Protein AF-A0A9W9SLP9-F1 (afdb_monomer_lite)

Organism: NCBI:txid2100454

Radius of 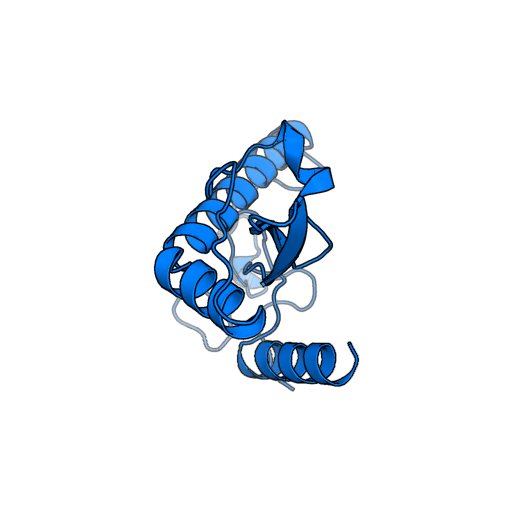gyration: 18.61 Å; chains: 1; bounding box: 41×36×52 Å

Foldseek 3Di:
DDFDAWPDDDDSATFDPPQQQDLLVQTGHHPVCSDCVNDVQDDVVVVVSNVVSNVVSVQVQLVVLLVPDPQVVVQCVVCVVVVNFHKDQVVRRDDDPVCCVVQDDPQWGWTWIATPVRDIDTDTRGTDGSVDDDPVVNVVVVVVVVVVD

InterPro domains:
  IPR035896 AN1-like Zinc finger [SSF118310] (12-47)

Structure (mmCIF, N/CA/C/O backbone):
data_AF-A0A9W9SLP9-F1
#
_entry.id   AF-A0A9W9SLP9-F1
#
loop_
_atom_site.group_PDB
_atom_site.id
_atom_site.type_symbol
_atom_site.label_atom_id
_atom_site.label_alt_id
_atom_site.label_comp_id
_atom_site.label_asym_id
_atom_site.label_entity_id
_atom_site.label_seq_id
_atom_site.pdbx_PDB_ins_code
_atom_site.Cartn_x
_atom_site.Cartn_y
_atom_site.Cartn_z
_atom_site.occupancy
_atom_site.B_iso_or_equiv
_atom_site.auth_seq_id
_atom_site.auth_comp_id
_atom_site.auth_asym_id
_atom_site.auth_atom_id
_atom_site.pdbx_PDB_model_num
ATOM 1 N N . MET A 1 1 ? 8.602 -21.880 -6.113 1.00 52.06 1 MET A N 1
ATOM 2 C CA . MET A 1 1 ? 9.350 -20.604 -6.079 1.00 52.06 1 MET A CA 1
ATOM 3 C C . MET A 1 1 ? 8.552 -19.612 -6.899 1.00 52.06 1 M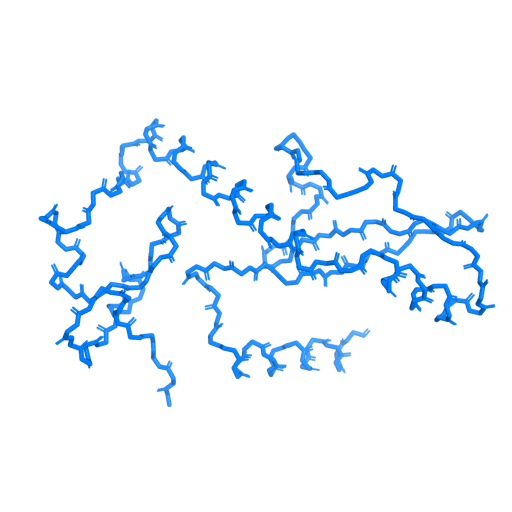ET A C 1
ATOM 5 O O . MET A 1 1 ? 8.505 -19.741 -8.112 1.00 52.06 1 MET A O 1
ATOM 9 N N . THR A 1 2 ? 7.818 -18.728 -6.236 1.00 68.25 2 THR A N 1
ATOM 10 C CA . THR A 1 2 ? 6.926 -17.774 -6.896 1.00 68.25 2 THR A CA 1
ATOM 11 C C . THR A 1 2 ? 7.752 -16.586 -7.384 1.00 68.25 2 THR A C 1
ATOM 13 O O . THR A 1 2 ? 8.465 -15.971 -6.592 1.00 68.25 2 THR A O 1
ATOM 16 N N . VAL A 1 3 ? 7.716 -16.308 -8.684 1.00 83.12 3 VAL A N 1
ATOM 17 C CA . VAL A 1 3 ? 8.481 -15.227 -9.318 1.00 83.12 3 VAL A CA 1
ATOM 18 C C . VAL A 1 3 ? 7.524 -14.216 -9.929 1.00 83.12 3 VAL A C 1
ATOM 20 O O . VAL A 1 3 ? 6.464 -14.589 -10.425 1.00 83.12 3 VAL A O 1
ATOM 23 N N . TRP A 1 4 ? 7.899 -12.942 -9.895 1.00 88.12 4 TRP A N 1
ATOM 24 C CA . TRP A 1 4 ? 7.154 -11.902 -10.592 1.00 88.12 4 TRP A CA 1
ATOM 25 C C . TRP A 1 4 ? 7.343 -12.037 -12.103 1.00 88.12 4 TRP A C 1
ATOM 27 O O . TRP A 1 4 ? 8.466 -12.231 -12.578 1.00 88.12 4 TRP A O 1
ATOM 37 N N . LEU A 1 5 ? 6.249 -11.932 -12.853 1.00 91.25 5 LEU A N 1
ATOM 38 C CA . LEU A 1 5 ? 6.282 -11.797 -14.308 1.00 91.25 5 LEU A CA 1
ATOM 39 C C . LEU A 1 5 ? 6.508 -10.332 -14.686 1.00 91.25 5 LEU A C 1
ATOM 41 O O . LEU A 1 5 ? 6.376 -9.437 -13.855 1.00 91.25 5 LEU A O 1
ATOM 45 N N . CYS A 1 6 ? 6.902 -10.088 -15.931 1.00 92.00 6 CYS A N 1
ATOM 46 C CA . CYS A 1 6 ? 6.997 -8.731 -16.441 1.00 92.00 6 CYS A CA 1
ATOM 47 C C . CYS A 1 6 ? 5.599 -8.130 -16.656 1.00 92.00 6 CYS A C 1
ATOM 49 O O . CYS A 1 6 ? 4.774 -8.726 -17.339 1.00 92.00 6 CYS A O 1
ATOM 51 N N . ASP A 1 7 ? 5.373 -6.915 -16.159 1.00 91.00 7 ASP A N 1
ATOM 52 C CA . ASP A 1 7 ? 4.078 -6.222 -16.256 1.00 91.00 7 ASP A CA 1
ATOM 53 C C . ASP A 1 7 ? 3.824 -5.562 -17.629 1.00 91.00 7 ASP A C 1
ATOM 55 O O . ASP A 1 7 ? 2.751 -5.010 -17.869 1.00 91.00 7 ASP A O 1
ATOM 59 N N . ILE A 1 8 ? 4.808 -5.573 -18.536 1.00 88.56 8 ILE A N 1
ATOM 60 C CA . ILE A 1 8 ? 4.681 -5.031 -19.898 1.00 88.56 8 ILE A CA 1
ATOM 61 C C . ILE A 1 8 ? 4.452 -6.201 -20.867 1.00 88.56 8 ILE A C 1
ATOM 63 O O . ILE A 1 8 ? 5.258 -7.130 -20.888 1.00 88.56 8 ILE A O 1
ATOM 67 N N . GLN A 1 9 ? 3.356 -6.121 -21.638 1.00 72.56 9 GLN A N 1
ATOM 68 C CA . GLN A 1 9 ? 2.768 -7.172 -22.489 1.00 72.56 9 GLN A CA 1
ATOM 69 C C . GLN A 1 9 ? 3.751 -7.991 -23.363 1.00 72.56 9 GLN A C 1
ATOM 71 O O . GLN A 1 9 ? 4.825 -7.530 -23.756 1.00 72.56 9 GLN A O 1
ATOM 76 N N . ASP A 1 10 ? 3.269 -9.196 -23.706 1.00 55.00 10 ASP A N 1
ATOM 77 C CA . ASP A 1 10 ? 3.690 -10.152 -24.752 1.00 55.00 10 ASP A CA 1
ATOM 78 C C . ASP A 1 10 ? 4.769 -11.195 -24.472 1.00 55.00 10 ASP A C 1
ATOM 80 O O . ASP A 1 10 ? 5.116 -11.965 -25.368 1.00 55.00 10 ASP A O 1
ATOM 84 N N . TYR A 1 11 ? 5.264 -11.327 -23.245 1.00 61.19 11 TYR A N 1
ATOM 85 C CA . TYR A 1 11 ? 6.136 -12.458 -22.941 1.00 61.19 11 TYR A CA 1
ATOM 86 C C . TYR A 1 11 ? 5.928 -12.947 -21.510 1.00 61.19 11 TYR A C 1
ATOM 88 O O . TYR A 1 11 ? 6.003 -12.139 -20.586 1.00 61.19 11 TYR A O 1
ATOM 96 N N . ASP A 1 12 ? 5.813 -14.269 -21.322 1.00 75.50 12 ASP A N 1
ATOM 97 C CA . ASP A 1 12 ? 5.951 -14.983 -20.033 1.00 75.50 12 ASP A CA 1
ATOM 98 C C . ASP A 1 12 ? 7.393 -14.889 -19.488 1.00 75.50 12 ASP A C 1
ATOM 100 O O . ASP A 1 12 ? 8.015 -15.852 -19.035 1.00 75.50 12 ASP A O 1
ATOM 104 N N . LYS A 1 13 ? 7.990 -13.702 -19.600 1.00 88.00 13 LYS A N 1
ATOM 105 C CA . LYS A 1 13 ? 9.331 -13.394 -19.142 1.00 88.00 13 LYS A CA 1
ATOM 106 C C . LYS A 1 13 ? 9.263 -13.002 -17.686 1.00 88.00 13 LYS A C 1
ATOM 108 O O . LYS A 1 13 ? 8.488 -12.143 -17.269 1.00 88.00 13 LYS A O 1
ATOM 113 N N . VAL A 1 14 ? 10.158 -13.615 -16.935 1.00 90.44 14 VAL A N 1
ATOM 114 C CA . VAL A 1 14 ? 10.331 -13.350 -15.518 1.00 90.44 14 VAL A CA 1
ATOM 115 C C . VAL A 1 14 ? 10.946 -11.963 -15.329 1.00 90.44 14 VAL A C 1
ATOM 117 O O . VAL A 1 14 ? 11.827 -11.543 -16.090 1.00 90.44 14 VAL A O 1
ATOM 120 N N . SER A 1 15 ? 10.480 -11.257 -14.305 1.00 92.00 15 SER A N 1
ATOM 121 C CA . SER A 1 15 ? 11.115 -10.042 -13.812 1.00 92.00 15 SER A CA 1
ATOM 122 C C . SER A 1 15 ? 12.550 -10.326 -13.367 1.00 92.00 15 SER A C 1
ATOM 124 O O . SER A 1 15 ? 12.856 -11.404 -12.842 1.00 92.00 15 SER A O 1
ATOM 126 N N . VAL A 1 16 ? 13.448 -9.363 -13.575 1.00 91.31 16 VAL A N 1
ATOM 127 C CA . VAL A 1 16 ? 14.823 -9.480 -13.077 1.00 91.31 16 VAL A CA 1
ATOM 128 C C . VAL A 1 16 ? 14.787 -9.515 -11.551 1.00 91.31 16 VAL A C 1
ATOM 130 O O . VAL A 1 16 ? 14.174 -8.661 -10.913 1.00 91.31 16 VAL A O 1
ATOM 133 N N . ARG A 1 17 ? 15.460 -10.495 -10.941 1.00 86.31 17 ARG A N 1
ATOM 134 C CA . ARG A 1 17 ? 15.562 -10.570 -9.477 1.00 86.31 17 ARG A CA 1
ATOM 135 C C . ARG A 1 17 ? 16.242 -9.314 -8.938 1.00 86.31 17 ARG A C 1
ATOM 137 O O . ARG A 1 17 ? 17.267 -8.912 -9.484 1.00 86.31 17 ARG A O 1
ATOM 144 N N . THR A 1 18 ? 15.678 -8.723 -7.886 1.00 81.62 18 THR A N 1
ATOM 145 C CA . THR A 1 18 ? 16.211 -7.552 -7.156 1.00 81.62 18 THR A CA 1
ATOM 146 C C . THR A 1 18 ? 16.224 -6.231 -7.937 1.00 81.62 18 THR A C 1
ATOM 148 O O . THR A 1 18 ? 16.077 -5.179 -7.335 1.00 81.62 18 THR A O 1
ATOM 151 N N . TYR A 1 19 ? 16.364 -6.260 -9.264 1.00 86.75 19 TYR A N 1
ATOM 152 C CA . TYR A 1 19 ? 16.485 -5.057 -10.099 1.00 86.75 19 TYR A CA 1
ATOM 153 C C . TYR A 1 19 ? 15.286 -4.815 -11.018 1.00 86.75 19 TYR A C 1
ATOM 155 O O . TYR A 1 19 ? 15.174 -3.750 -11.616 1.00 86.75 19 TYR A O 1
ATOM 163 N N . GLY A 1 20 ? 14.413 -5.810 -11.185 1.00 89.50 20 GLY A N 1
ATOM 164 C CA . GLY A 1 20 ? 13.234 -5.699 -12.038 1.00 89.50 20 GLY A CA 1
ATOM 165 C C . GLY A 1 20 ? 12.059 -5.007 -11.356 1.00 89.50 20 GLY A C 1
ATOM 166 O O . GLY A 1 20 ? 11.135 -4.587 -12.041 1.00 89.50 20 GLY A O 1
ATOM 167 N N . GLU A 1 21 ? 12.068 -4.882 -10.030 1.00 92.75 21 GLU A N 1
ATOM 168 C CA . GLU A 1 21 ? 11.053 -4.137 -9.287 1.00 92.75 21 GLU A CA 1
ATOM 169 C C . GLU A 1 21 ? 11.358 -2.636 -9.319 1.00 92.75 21 GLU A C 1
ATOM 171 O O . GLU A 1 21 ? 12.423 -2.185 -8.904 1.00 92.75 21 GLU A O 1
ATOM 176 N N . CYS A 1 22 ? 10.414 -1.841 -9.815 1.00 93.75 22 CYS A N 1
ATOM 177 C CA . CYS A 1 22 ? 10.503 -0.389 -9.776 1.00 93.75 22 CYS A CA 1
ATOM 178 C C . CYS A 1 22 ? 9.368 0.173 -8.926 1.00 93.75 22 CYS A C 1
ATOM 180 O O . CYS A 1 22 ? 8.198 0.135 -9.314 1.00 93.75 22 CYS A O 1
ATOM 182 N N . VAL A 1 23 ? 9.723 0.749 -7.776 1.00 92.38 23 VAL A N 1
ATOM 183 C CA . VAL A 1 23 ? 8.767 1.390 -6.859 1.00 92.38 23 VAL A CA 1
ATOM 184 C C . VAL A 1 23 ? 8.162 2.672 -7.430 1.00 92.38 23 VAL A C 1
ATOM 186 O O . VAL A 1 23 ? 7.053 3.029 -7.050 1.00 92.38 23 VAL A O 1
ATOM 189 N N . LEU A 1 24 ? 8.852 3.338 -8.363 1.00 95.19 24 LEU A N 1
ATOM 190 C CA . LEU A 1 24 ? 8.414 4.615 -8.935 1.00 95.19 24 LEU A CA 1
ATOM 191 C C . LEU A 1 24 ? 7.230 4.445 -9.890 1.00 95.19 24 LEU A C 1
ATOM 193 O O . LEU A 1 24 ? 6.251 5.180 -9.807 1.00 95.19 24 LEU A O 1
ATOM 197 N N . CYS A 1 25 ? 7.303 3.459 -10.789 1.00 93.88 25 CYS A N 1
ATOM 198 C CA . CYS A 1 25 ? 6.191 3.121 -11.683 1.00 93.88 25 CYS A CA 1
ATOM 199 C C . CYS A 1 25 ? 5.318 1.975 -11.161 1.00 93.88 25 CYS A C 1
ATOM 201 O O . CYS A 1 25 ? 4.305 1.655 -11.783 1.00 93.88 25 CYS A O 1
ATOM 203 N N . ASN A 1 26 ? 5.691 1.391 -10.020 1.00 93.81 26 ASN A N 1
ATOM 204 C CA . ASN A 1 26 ? 5.023 0.268 -9.382 1.00 93.81 26 ASN A CA 1
ATOM 205 C C . ASN A 1 26 ? 4.871 -0.951 -10.313 1.00 93.81 26 ASN A C 1
ATOM 207 O O . ASN A 1 26 ? 3.765 -1.470 -10.478 1.00 93.81 26 ASN A O 1
ATOM 211 N N . ARG A 1 27 ? 5.973 -1.362 -10.956 1.00 92.88 27 ARG A N 1
ATOM 212 C CA . ARG A 1 27 ? 6.001 -2.470 -11.927 1.00 92.88 27 ARG A CA 1
ATOM 213 C C . ARG A 1 27 ? 7.173 -3.422 -11.719 1.00 92.88 27 ARG A C 1
ATOM 215 O O . ARG A 1 27 ? 8.213 -3.033 -11.192 1.00 92.88 27 ARG A O 1
ATOM 222 N N . HIS A 1 28 ? 7.009 -4.634 -12.233 1.00 93.56 28 HIS A N 1
ATOM 223 C CA . HIS A 1 28 ? 8.026 -5.664 -12.386 1.00 93.56 28 HIS A CA 1
ATOM 224 C C . HIS A 1 28 ? 8.452 -5.785 -13.854 1.00 93.56 28 HIS A C 1
ATOM 226 O O . HIS A 1 28 ? 7.624 -5.900 -14.760 1.00 93.56 28 HIS A O 1
ATOM 232 N N . LEU A 1 29 ? 9.757 -5.760 -14.114 1.00 93.38 29 LEU A N 1
ATOM 233 C CA . LEU A 1 29 ? 10.329 -5.630 -15.450 1.00 93.38 29 LEU A CA 1
ATOM 234 C C . LEU A 1 29 ? 11.342 -6.745 -15.727 1.00 93.38 29 LEU A C 1
ATOM 236 O O . LEU A 1 29 ? 12.254 -7.011 -14.944 1.00 93.38 29 LEU A O 1
ATOM 240 N N . CYS A 1 30 ? 11.210 -7.387 -16.888 1.00 93.31 30 CYS A N 1
ATOM 241 C CA . CYS A 1 30 ? 12.247 -8.273 -17.414 1.00 93.31 30 CYS A CA 1
ATOM 242 C C . CYS A 1 30 ? 13.449 -7.463 -17.930 1.00 93.31 30 CYS A C 1
ATOM 244 O O . CYS A 1 30 ? 13.351 -6.258 -18.157 1.00 93.31 30 CYS A O 1
ATOM 246 N N . ALA A 1 31 ? 14.571 -8.134 -18.208 1.00 91.44 31 ALA A N 1
ATOM 247 C CA . ALA A 1 31 ? 15.814 -7.475 -18.626 1.00 91.44 31 ALA A CA 1
ATOM 248 C C . ALA A 1 31 ? 15.651 -6.548 -19.850 1.00 91.44 31 ALA A C 1
ATOM 250 O O . ALA A 1 31 ? 16.258 -5.484 -19.904 1.00 91.44 31 ALA A O 1
ATOM 251 N N . LYS A 1 32 ? 14.789 -6.912 -20.812 1.00 91.31 32 LYS A N 1
ATOM 252 C CA . LYS A 1 32 ? 14.495 -6.076 -21.991 1.00 91.31 32 LYS A CA 1
ATOM 253 C C . LYS A 1 32 ? 13.776 -4.781 -21.606 1.00 91.31 32 LYS A C 1
ATOM 255 O O . LYS A 1 32 ? 14.114 -3.711 -22.108 1.00 91.31 32 LYS A O 1
ATOM 260 N N . HIS A 1 33 ? 12.772 -4.896 -20.742 1.00 92.62 33 HIS A N 1
ATOM 261 C CA . HIS A 1 33 ? 11.908 -3.786 -20.354 1.00 92.62 33 HIS A CA 1
ATOM 262 C C . HIS A 1 33 ? 12.502 -2.921 -19.241 1.00 92.62 33 HIS A C 1
ATOM 264 O O . HIS A 1 33 ? 12.047 -1.801 -19.063 1.00 92.62 33 HIS A O 1
ATOM 270 N N . LEU A 1 34 ? 13.540 -3.396 -18.548 1.00 91.19 34 LEU A N 1
ATOM 271 C CA . LEU A 1 34 ? 14.361 -2.584 -17.647 1.00 91.19 34 LEU A CA 1
ATOM 272 C C . LEU A 1 34 ? 15.303 -1.633 -18.410 1.00 91.19 34 LEU A C 1
ATOM 274 O O . LEU A 1 34 ? 15.783 -0.648 -17.857 1.00 91.19 34 LEU A O 1
ATOM 278 N N . GLY A 1 35 ? 15.578 -1.924 -19.685 1.00 88.94 35 GLY A N 1
ATOM 279 C CA . GLY A 1 35 ? 16.427 -1.086 -20.523 1.00 88.94 35 GLY A CA 1
ATOM 280 C C . GLY A 1 35 ? 15.853 0.327 -20.731 1.00 88.94 35 GLY A C 1
ATOM 281 O O . GLY A 1 35 ? 14.632 0.506 -20.728 1.00 88.94 35 GLY A O 1
ATOM 282 N N . PRO A 1 36 ? 16.717 1.323 -21.002 1.00 87.06 36 PRO A N 1
ATOM 283 C CA . PRO A 1 36 ? 16.337 2.741 -21.081 1.00 87.06 36 PRO A CA 1
ATOM 284 C C . PRO A 1 36 ? 15.303 3.049 -22.175 1.00 87.06 36 PRO A C 1
ATOM 286 O O . PRO A 1 36 ? 14.575 4.027 -22.081 1.00 87.06 36 PRO A O 1
ATOM 289 N N . ASN A 1 37 ? 15.189 2.187 -23.192 1.00 88.50 37 ASN A N 1
ATOM 290 C CA . ASN A 1 37 ? 14.201 2.332 -24.265 1.00 88.50 37 ASN A CA 1
ATOM 291 C C . ASN A 1 37 ? 12.755 2.066 -23.810 1.00 88.50 37 ASN A C 1
ATOM 293 O O . ASN A 1 37 ? 11.825 2.403 -24.535 1.00 88.50 37 ASN A O 1
ATOM 297 N N . HIS A 1 38 ? 12.557 1.420 -22.656 1.00 89.19 38 HIS A N 1
ATOM 298 C CA . HIS A 1 38 ? 11.231 1.047 -22.147 1.00 89.19 38 HIS A CA 1
ATOM 299 C C . HIS A 1 38 ? 10.979 1.581 -20.734 1.00 89.19 38 HIS A C 1
ATOM 301 O O . HIS A 1 38 ? 9.836 1.881 -20.391 1.00 89.19 38 HIS A O 1
ATOM 307 N N . HIS A 1 39 ? 12.027 1.701 -19.917 1.00 92.31 39 HIS A N 1
ATOM 308 C CA . HIS A 1 39 ? 11.935 2.191 -18.552 1.00 92.31 39 HIS A CA 1
ATOM 309 C C . HIS A 1 39 ? 12.626 3.545 -18.415 1.00 92.31 39 HIS A C 1
ATOM 311 O O . HIS A 1 39 ? 13.848 3.648 -18.503 1.00 92.31 39 HIS A O 1
ATOM 317 N N . THR A 1 40 ? 11.815 4.573 -18.180 1.00 93.50 40 THR A N 1
ATOM 318 C CA . THR A 1 40 ? 12.235 5.979 -18.137 1.00 93.50 40 THR A CA 1
ATOM 319 C C . THR A 1 40 ? 12.127 6.589 -16.742 1.00 93.50 40 THR A C 1
ATOM 321 O O . THR A 1 40 ? 12.157 7.810 -16.609 1.00 93.50 40 THR A O 1
ATOM 324 N N . CYS A 1 41 ? 11.918 5.782 -15.696 1.00 94.31 41 CYS A N 1
ATOM 325 C CA . CYS A 1 41 ? 11.945 6.322 -14.342 1.00 94.31 41 CYS A CA 1
ATOM 326 C C . CYS A 1 41 ? 13.367 6.789 -13.998 1.00 94.31 41 CYS A C 1
ATOM 328 O O . CYS A 1 41 ? 14.325 6.115 -14.399 1.00 94.31 41 CYS A O 1
ATOM 330 N N . PRO A 1 42 ? 13.499 7.902 -13.255 1.00 94.19 42 PRO A N 1
ATOM 331 C CA . PRO A 1 42 ? 14.797 8.413 -12.839 1.00 94.19 42 PRO A CA 1
ATOM 332 C C . PRO A 1 42 ? 15.536 7.369 -12.007 1.00 94.19 42 PRO A C 1
ATOM 334 O O . PRO A 1 42 ? 14.921 6.531 -11.332 1.00 94.19 42 PRO A O 1
ATOM 337 N N . ARG A 1 43 ? 16.864 7.417 -12.069 1.00 90.38 43 ARG A N 1
ATOM 338 C CA . ARG A 1 43 ? 17.716 6.546 -11.258 1.00 90.38 43 ARG A CA 1
ATOM 339 C C . ARG A 1 43 ? 18.084 7.231 -9.950 1.00 90.38 43 ARG A C 1
ATOM 341 O O . ARG A 1 43 ? 17.998 8.444 -9.847 1.00 90.38 43 ARG A O 1
ATOM 348 N N . TRP A 1 44 ? 18.512 6.455 -8.960 1.00 87.31 44 TRP A N 1
ATOM 349 C CA . TRP A 1 44 ? 18.868 6.983 -7.640 1.00 87.31 44 TRP A CA 1
ATOM 350 C C . TRP A 1 44 ? 20.055 7.959 -7.688 1.00 87.31 44 TRP A C 1
ATOM 352 O O . TRP A 1 44 ? 20.182 8.792 -6.797 1.00 87.31 44 TRP A O 1
ATOM 362 N N . GLU A 1 45 ? 20.901 7.878 -8.720 1.00 91.62 45 GLU A N 1
ATOM 363 C CA . GLU A 1 45 ? 22.000 8.817 -8.963 1.00 91.62 45 GLU A CA 1
ATOM 364 C C . GLU A 1 45 ? 21.507 10.230 -9.339 1.00 91.62 45 GLU A C 1
ATOM 366 O O . GLU A 1 45 ? 22.214 11.211 -9.118 1.00 91.62 45 GLU A O 1
ATOM 371 N N . GLU A 1 46 ? 20.292 10.345 -9.882 1.00 90.44 46 GLU A N 1
ATOM 372 C CA . GLU A 1 46 ? 19.606 11.602 -10.203 1.00 90.44 46 GLU A CA 1
ATOM 373 C C . GLU A 1 46 ? 18.737 12.009 -9.003 1.00 90.44 46 GLU A C 1
ATOM 375 O O . GLU A 1 46 ? 17.509 11.923 -9.035 1.00 90.44 46 GLU A O 1
ATOM 380 N N . GLU A 1 47 ? 19.395 12.367 -7.893 1.00 90.31 47 GLU A N 1
ATOM 381 C CA . GLU A 1 47 ? 18.774 12.492 -6.563 1.00 90.31 47 GLU A CA 1
ATOM 382 C C . GLU A 1 47 ? 17.500 13.348 -6.572 1.00 90.31 47 GLU A C 1
ATOM 384 O O . GLU A 1 47 ? 16.480 12.933 -6.028 1.00 90.31 47 GLU A O 1
ATOM 389 N N . ALA A 1 48 ? 17.521 14.515 -7.224 1.00 93.25 48 ALA A N 1
ATOM 390 C CA . ALA A 1 48 ? 16.393 15.444 -7.220 1.00 93.25 48 ALA A CA 1
ATOM 391 C C . ALA A 1 48 ? 15.163 14.881 -7.955 1.00 93.25 48 ALA A C 1
ATOM 393 O O . ALA A 1 48 ? 14.039 14.928 -7.433 1.00 93.25 48 ALA A O 1
ATOM 394 N N . GLU A 1 49 ? 15.360 14.336 -9.156 1.00 94.19 49 GLU A N 1
ATOM 395 C CA . GLU A 1 49 ? 14.302 13.718 -9.951 1.00 94.19 49 GLU A CA 1
ATOM 396 C C . GLU A 1 49 ? 13.776 12.448 -9.279 1.00 94.19 49 GLU A C 1
ATOM 398 O O . GLU A 1 49 ? 12.557 12.243 -9.197 1.00 94.19 49 GLU A O 1
ATOM 403 N N . TYR A 1 50 ? 14.684 11.620 -8.760 1.00 93.69 50 TYR A N 1
ATOM 404 C CA . TYR A 1 50 ? 14.349 10.388 -8.061 1.00 93.69 50 TYR A CA 1
ATOM 405 C C . TYR A 1 50 ? 13.533 10.659 -6.804 1.00 93.69 50 TYR A C 1
ATOM 407 O O . TYR A 1 50 ? 12.469 10.062 -6.632 1.00 93.69 50 TYR A O 1
ATOM 415 N N . ASP A 1 51 ? 13.969 11.588 -5.956 1.00 93.31 51 ASP A N 1
ATOM 416 C CA . ASP A 1 51 ? 13.269 11.934 -4.721 1.00 93.31 51 ASP A CA 1
ATOM 417 C C . ASP A 1 51 ? 11.856 12.433 -4.993 1.00 93.31 51 ASP A C 1
ATOM 419 O O . ASP A 1 51 ? 10.902 12.030 -4.319 1.00 93.31 51 ASP A O 1
ATOM 423 N N . SER A 1 52 ? 11.708 13.306 -5.989 1.00 94.12 52 SER A N 1
ATOM 424 C CA . SER A 1 52 ? 10.406 13.825 -6.400 1.00 94.12 52 SER A CA 1
ATOM 425 C C . SER A 1 52 ? 9.487 12.697 -6.884 1.00 94.12 52 SER A C 1
ATOM 427 O O . SER A 1 52 ? 8.352 12.560 -6.409 1.00 94.12 52 SER A O 1
ATOM 429 N N . ALA A 1 53 ? 9.997 11.823 -7.758 1.00 95.50 53 ALA A N 1
ATOM 430 C CA . ALA A 1 53 ? 9.253 10.676 -8.268 1.00 95.50 53 ALA A CA 1
ATOM 431 C C . ALA A 1 53 ? 8.891 9.676 -7.157 1.00 95.50 53 ALA A C 1
ATOM 433 O O . ALA A 1 53 ? 7.760 9.191 -7.114 1.00 95.50 53 ALA A O 1
ATOM 434 N N . ALA A 1 54 ? 9.811 9.399 -6.231 1.00 93.50 54 ALA A N 1
ATOM 435 C CA . ALA A 1 54 ? 9.609 8.475 -5.119 1.00 93.50 54 ALA A CA 1
ATOM 436 C C . ALA A 1 54 ? 8.552 8.994 -4.143 1.00 93.50 54 ALA A C 1
ATOM 438 O O . ALA A 1 54 ? 7.684 8.236 -3.700 1.00 93.50 54 ALA A O 1
ATOM 439 N N . ARG A 1 55 ? 8.578 10.299 -3.842 1.00 92.75 55 ARG A N 1
ATOM 440 C CA . ARG A 1 55 ? 7.561 10.959 -3.008 1.00 92.75 55 ARG A CA 1
ATOM 441 C C . ARG A 1 55 ? 6.179 10.850 -3.635 1.00 92.75 55 ARG A C 1
ATOM 443 O O . ARG A 1 55 ? 5.227 10.513 -2.933 1.00 92.75 55 ARG A O 1
ATOM 450 N N . LYS A 1 56 ? 6.081 11.098 -4.943 1.00 94.44 56 LYS A N 1
ATOM 451 C CA . LYS A 1 56 ? 4.824 10.968 -5.680 1.00 94.44 56 LYS A CA 1
ATOM 452 C C . LYS A 1 56 ? 4.320 9.523 -5.676 1.00 94.44 56 LYS A C 1
ATOM 454 O O . LYS A 1 56 ? 3.174 9.290 -5.312 1.00 94.44 56 LYS A O 1
ATOM 459 N N . ALA A 1 57 ? 5.178 8.564 -6.020 1.00 95.00 57 ALA A N 1
ATOM 460 C CA . ALA A 1 57 ? 4.812 7.152 -6.080 1.00 95.00 57 ALA A CA 1
ATOM 461 C C . ALA A 1 57 ? 4.323 6.618 -4.725 1.00 95.00 57 ALA A C 1
ATOM 463 O O . ALA A 1 57 ? 3.341 5.880 -4.671 1.00 95.00 57 ALA A O 1
ATOM 464 N N . GLU A 1 58 ? 4.959 7.027 -3.623 1.00 93.69 58 GLU A N 1
ATOM 465 C CA . GLU A 1 58 ? 4.495 6.674 -2.280 1.00 93.69 58 GLU A CA 1
ATOM 466 C C . GLU A 1 58 ? 3.146 7.324 -1.944 1.00 93.69 58 GLU A C 1
ATOM 468 O O . GLU A 1 58 ? 2.260 6.647 -1.431 1.00 93.69 58 GLU A O 1
ATOM 473 N N . GLY A 1 59 ? 2.956 8.608 -2.261 1.00 93.06 59 GLY A N 1
ATOM 474 C CA . GLY A 1 59 ? 1.666 9.275 -2.067 1.00 93.06 59 GLY A CA 1
ATOM 475 C C . GLY A 1 59 ? 0.534 8.595 -2.846 1.00 93.06 59 GLY A C 1
ATOM 476 O O . GLY A 1 59 ? -0.534 8.337 -2.285 1.00 93.06 59 GLY A O 1
ATOM 477 N N . ASP A 1 60 ? 0.789 8.234 -4.105 1.00 93.75 60 ASP A N 1
ATOM 478 C CA . ASP A 1 60 ? -0.155 7.509 -4.961 1.00 93.75 60 ASP A CA 1
ATOM 479 C C . ASP A 1 60 ? -0.453 6.102 -4.406 1.00 93.75 60 ASP A C 1
ATOM 481 O O . ASP A 1 60 ? -1.601 5.652 -4.438 1.00 93.75 60 ASP A O 1
ATOM 485 N N . GLU A 1 61 ? 0.558 5.398 -3.880 1.00 94.50 61 GLU A N 1
ATOM 486 C CA . GLU A 1 61 ? 0.404 4.083 -3.241 1.00 94.50 61 GLU A CA 1
ATOM 487 C C . GLU A 1 61 ? -0.494 4.147 -2.007 1.00 94.50 61 GLU A C 1
ATOM 489 O O . GLU A 1 61 ? -1.454 3.382 -1.903 1.00 94.50 61 GLU A O 1
ATOM 494 N N . ILE A 1 62 ? -0.209 5.070 -1.087 1.00 93.12 62 ILE A N 1
ATOM 495 C CA . ILE A 1 62 ? -0.960 5.194 0.165 1.00 93.12 62 ILE A CA 1
ATOM 496 C C . ILE A 1 62 ? -2.384 5.690 -0.090 1.00 93.12 62 ILE A C 1
ATOM 498 O O . ILE A 1 62 ? -3.321 5.193 0.532 1.00 93.12 62 ILE A O 1
ATOM 502 N N . THR A 1 63 ? -2.581 6.592 -1.052 1.00 92.12 63 THR A N 1
ATOM 503 C CA . THR A 1 63 ? -3.930 7.032 -1.442 1.00 92.12 63 THR A CA 1
ATOM 504 C C . THR A 1 63 ? -4.755 5.851 -1.961 1.00 92.12 63 THR A C 1
ATOM 506 O O . THR A 1 63 ? -5.843 5.587 -1.452 1.00 92.12 63 THR A O 1
ATOM 509 N N . LYS A 1 64 ? -4.192 5.043 -2.873 1.00 92.50 64 LYS A N 1
ATOM 510 C CA . LYS A 1 64 ? -4.844 3.813 -3.363 1.00 92.50 64 LYS A CA 1
ATOM 511 C C . LYS A 1 64 ? -5.076 2.778 -2.264 1.00 92.50 64 LYS A C 1
ATOM 513 O O . LYS A 1 64 ? -5.988 1.960 -2.378 1.00 92.50 64 LYS A O 1
ATOM 518 N N . LEU A 1 65 ? -4.221 2.743 -1.241 1.00 92.12 65 LEU A N 1
ATOM 519 C CA . LEU A 1 65 ? -4.422 1.883 -0.081 1.00 92.12 65 LEU A CA 1
ATOM 520 C C . LEU A 1 65 ? -5.650 2.337 0.709 1.00 92.12 65 LEU A C 1
ATOM 522 O O . LEU A 1 65 ? -6.486 1.502 1.044 1.00 92.12 65 LEU A O 1
ATOM 526 N N . PHE A 1 66 ? -5.787 3.638 0.963 1.00 92.25 66 PHE A N 1
ATOM 527 C CA . PHE A 1 66 ? -6.929 4.197 1.684 1.00 92.25 66 PHE A CA 1
ATOM 528 C C . PHE A 1 66 ? -8.254 3.984 0.963 1.00 92.25 66 PHE A C 1
ATOM 530 O O . PHE A 1 66 ? -9.227 3.632 1.625 1.00 92.25 66 PHE A O 1
ATOM 537 N N . ASP A 1 67 ? -8.272 4.065 -0.368 1.00 91.62 67 ASP A N 1
ATOM 538 C CA . ASP A 1 67 ? -9.469 3.776 -1.172 1.00 91.62 67 ASP A CA 1
ATOM 539 C C . ASP A 1 67 ? -10.004 2.347 -0.962 1.00 91.62 67 ASP A C 1
ATOM 541 O O . ASP A 1 67 ? -11.186 2.074 -1.173 1.00 91.62 67 ASP A O 1
ATOM 545 N N . LYS A 1 68 ? -9.146 1.413 -0.531 1.00 91.06 68 LYS A N 1
ATOM 546 C CA . LYS A 1 68 ? -9.526 0.021 -0.244 1.00 91.06 68 LYS A CA 1
ATOM 547 C C . LYS A 1 68 ? -10.001 -0.192 1.191 1.00 91.06 68 LYS A C 1
ATOM 549 O O . LYS A 1 68 ? -10.547 -1.254 1.493 1.00 91.06 68 LYS A O 1
ATOM 554 N N . ILE A 1 69 ? -9.762 0.759 2.093 1.00 92.19 69 ILE A N 1
ATOM 555 C CA . ILE A 1 69 ? -10.082 0.601 3.511 1.00 92.19 69 ILE A CA 1
ATOM 556 C C . ILE A 1 69 ? -11.525 1.025 3.747 1.00 92.19 69 ILE A C 1
ATOM 558 O O . ILE A 1 69 ? -11.885 2.198 3.671 1.00 92.19 69 ILE A O 1
ATOM 562 N N . ASN A 1 70 ? -12.350 0.060 4.136 1.00 93.25 70 ASN A N 1
ATOM 563 C CA . ASN A 1 70 ? -13.674 0.354 4.650 1.00 93.25 70 ASN A CA 1
ATOM 564 C C . ASN A 1 70 ? -13.571 0.833 6.111 1.00 93.25 70 ASN A C 1
ATOM 566 O O . ASN A 1 70 ? -13.495 0.028 7.042 1.00 93.25 70 ASN A O 1
ATOM 570 N N . ILE A 1 71 ? -13.569 2.155 6.300 1.00 92.12 71 ILE A N 1
ATOM 571 C CA . ILE A 1 71 ? -13.444 2.794 7.619 1.00 92.12 71 ILE A CA 1
ATOM 572 C C . ILE A 1 71 ? -14.574 2.372 8.567 1.00 92.12 71 ILE A C 1
ATOM 574 O O . ILE A 1 71 ? -14.315 2.105 9.740 1.00 92.12 71 ILE A O 1
ATOM 578 N N . SER A 1 72 ? -15.819 2.293 8.085 1.00 92.75 72 SER A N 1
ATOM 579 C CA . SER A 1 72 ? -16.951 1.945 8.951 1.00 92.75 72 SER A CA 1
ATOM 580 C C . SER A 1 72 ? -16.858 0.499 9.433 1.00 92.75 72 SER A C 1
ATOM 582 O O . SER A 1 72 ? -17.077 0.238 10.616 1.00 92.75 72 SER A O 1
ATOM 584 N N . ALA A 1 73 ? -16.441 -0.423 8.558 1.00 95.12 73 ALA A N 1
ATOM 585 C CA . ALA A 1 73 ? -16.177 -1.808 8.937 1.00 95.12 73 ALA A CA 1
ATOM 586 C C . ALA A 1 73 ? -15.012 -1.915 9.935 1.00 95.12 73 ALA A C 1
ATOM 588 O O . ALA A 1 73 ? -15.113 -2.659 10.908 1.00 95.12 73 ALA A O 1
ATOM 589 N N . LEU A 1 74 ? -13.937 -1.142 9.741 1.00 94.38 74 LEU A N 1
ATOM 590 C CA . LEU A 1 74 ? -12.789 -1.126 10.652 1.00 94.38 74 LEU A CA 1
ATOM 591 C C . LEU A 1 74 ? -13.176 -0.646 12.060 1.00 94.38 74 LEU A C 1
ATOM 593 O O . LEU A 1 74 ? -12.839 -1.303 13.044 1.00 94.38 74 LEU A O 1
ATOM 597 N N . ILE A 1 75 ? -13.909 0.466 12.160 1.00 95.06 75 ILE A N 1
ATOM 598 C CA . ILE A 1 75 ? -14.392 1.011 13.439 1.00 95.06 75 ILE A CA 1
ATOM 599 C C . ILE A 1 75 ? -15.367 0.034 14.104 1.00 95.06 75 ILE A C 1
ATOM 601 O O . ILE A 1 75 ? -15.236 -0.248 15.293 1.00 95.06 75 ILE A O 1
ATOM 605 N N . SER A 1 76 ? -16.311 -0.526 13.341 1.00 95.62 76 SER A N 1
ATOM 606 C CA . SER A 1 76 ? -17.273 -1.505 13.859 1.00 95.62 76 SER A CA 1
ATOM 607 C C . SER A 1 76 ? -16.568 -2.738 14.430 1.00 95.62 76 SER A C 1
ATOM 609 O O . SER A 1 76 ? -16.865 -3.146 15.554 1.00 95.62 76 SER A O 1
ATOM 611 N N . GLN A 1 77 ? -15.574 -3.271 13.714 1.00 95.50 77 GLN A N 1
ATOM 612 C CA . 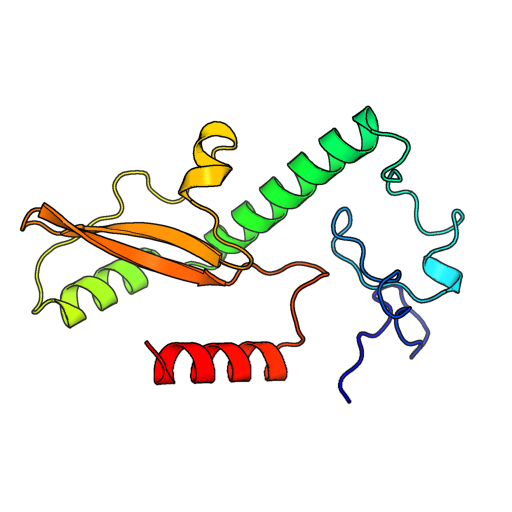GLN A 1 77 ? -14.779 -4.406 14.173 1.00 95.50 77 GLN A CA 1
ATOM 613 C C . GLN A 1 77 ? -13.966 -4.066 15.429 1.00 95.50 77 GLN A C 1
ATOM 615 O O . GLN A 1 77 ? -13.945 -4.844 16.381 1.00 95.50 77 GLN A O 1
ATOM 620 N N . ALA A 1 78 ? -13.308 -2.904 15.457 1.00 95.62 78 ALA A N 1
ATOM 621 C CA . ALA A 1 78 ? -12.512 -2.473 16.602 1.00 95.62 78 ALA A CA 1
ATOM 622 C C . ALA A 1 78 ? -13.377 -2.258 17.854 1.00 95.62 78 ALA A C 1
ATOM 624 O O . ALA A 1 78 ? -13.003 -2.686 18.945 1.00 95.62 78 ALA A O 1
ATOM 625 N N . SER A 1 79 ? -14.553 -1.647 17.690 1.00 96.31 79 SER A N 1
ATOM 626 C CA . SER A 1 79 ? -15.532 -1.467 18.763 1.00 96.31 79 SER A CA 1
ATOM 627 C C . SER A 1 79 ? -16.010 -2.812 19.310 1.00 96.31 79 SER A C 1
ATOM 629 O O . SER A 1 79 ? -15.954 -3.033 20.520 1.00 96.31 79 SER A O 1
ATOM 631 N N . ALA A 1 80 ? -16.392 -3.747 18.433 1.00 96.94 80 ALA A N 1
ATOM 632 C CA . ALA A 1 80 ? -16.837 -5.082 18.830 1.00 96.94 80 ALA A CA 1
ATOM 633 C C . ALA A 1 80 ? -15.760 -5.843 19.624 1.00 96.94 80 ALA A C 1
ATOM 635 O O . ALA A 1 80 ? -16.059 -6.420 20.669 1.00 96.94 80 ALA A O 1
ATOM 636 N N . LEU A 1 81 ? -14.497 -5.778 19.184 1.00 95.44 81 LEU A N 1
ATOM 637 C CA . LEU A 1 81 ? -13.360 -6.392 19.885 1.00 95.44 81 LEU A CA 1
ATOM 638 C C . LEU A 1 81 ? -13.094 -5.777 21.266 1.00 95.44 81 LEU A C 1
ATOM 640 O O . LEU A 1 81 ? -12.540 -6.444 22.136 1.00 95.44 81 LEU A O 1
ATOM 644 N N . ARG A 1 82 ? -13.506 -4.525 21.488 1.00 95.12 82 ARG A N 1
ATOM 645 C CA . ARG A 1 82 ? -13.393 -3.824 22.772 1.00 95.12 82 ARG A CA 1
ATOM 646 C C . ARG A 1 82 ? -14.729 -3.752 23.521 1.00 95.12 82 ARG A C 1
ATOM 648 O O . ARG A 1 82 ? -15.042 -2.745 24.15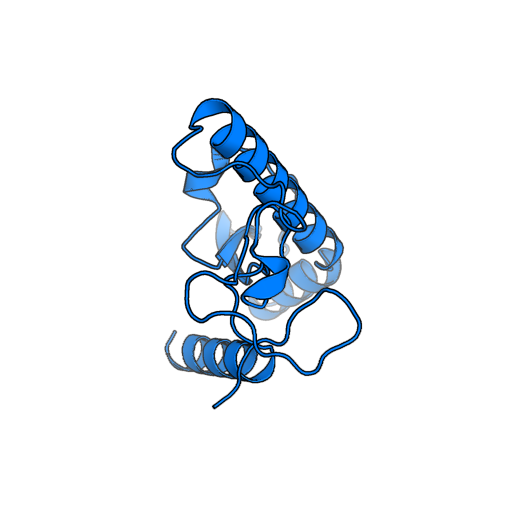2 1.00 95.12 82 ARG A O 1
ATOM 655 N N . GLY A 1 83 ? -15.549 -4.799 23.424 1.00 94.75 83 GLY A N 1
ATOM 656 C CA . GLY A 1 83 ? -16.798 -4.910 24.188 1.00 94.75 83 GLY A CA 1
ATOM 657 C C . GLY A 1 83 ? -17.883 -3.904 23.789 1.00 94.75 83 GLY A C 1
ATOM 658 O O . GLY A 1 83 ? -18.712 -3.543 24.618 1.00 94.75 83 GLY A O 1
ATOM 659 N N . GLY A 1 84 ? -17.872 -3.426 22.542 1.00 94.38 84 GLY A N 1
ATOM 660 C CA . GLY A 1 84 ? -18.852 -2.469 22.019 1.00 94.38 84 GLY A CA 1
ATOM 661 C C . GLY A 1 84 ? -18.571 -1.010 22.381 1.00 94.38 84 GLY A C 1
ATOM 662 O O . GLY A 1 84 ? -19.437 -0.154 22.196 1.00 94.38 84 GLY A O 1
ATOM 663 N N . LEU A 1 85 ? -17.379 -0.695 22.898 1.00 95.81 85 LEU A N 1
ATOM 664 C CA . LEU A 1 85 ? -17.018 0.680 23.224 1.00 95.81 85 LEU A CA 1
ATOM 665 C C . LEU A 1 85 ? -16.882 1.521 21.946 1.00 95.81 85 LEU A C 1
ATOM 667 O O . LEU A 1 85 ? -16.259 1.090 20.973 1.00 95.81 85 LEU A O 1
ATOM 671 N N . ALA A 1 86 ? -17.437 2.733 21.947 1.00 94.44 86 ALA A N 1
ATOM 672 C CA . ALA A 1 86 ? -17.326 3.643 20.814 1.00 94.44 86 ALA A CA 1
ATOM 673 C C . ALA A 1 86 ? -15.859 4.016 20.535 1.00 94.44 86 ALA A C 1
ATOM 675 O O . ALA A 1 86 ? -15.073 4.261 21.459 1.00 94.44 86 ALA A O 1
ATOM 676 N N . CYS A 1 87 ? -15.506 4.086 19.252 1.00 95.88 87 CYS A N 1
ATOM 677 C CA . CYS A 1 87 ? -14.183 4.485 18.792 1.00 95.88 87 CYS A CA 1
ATOM 678 C C . CYS A 1 87 ? -14.239 5.275 17.485 1.00 95.88 87 CYS A C 1
ATOM 680 O O . CYS A 1 87 ? -15.248 5.275 16.776 1.00 95.88 87 CYS A O 1
ATOM 682 N N . SER A 1 88 ? -13.154 5.982 17.186 1.00 94.00 88 SER A N 1
ATOM 683 C CA . SER A 1 88 ? -13.017 6.814 15.993 1.00 94.00 88 SER A CA 1
ATOM 684 C C . SER A 1 88 ? -11.570 6.849 15.502 1.00 94.00 88 SER A C 1
ATOM 686 O O . SER A 1 88 ? -10.647 6.417 16.191 1.00 94.00 88 SER A O 1
ATOM 688 N N . ILE A 1 89 ? -11.379 7.360 14.285 1.00 92.88 89 ILE A N 1
ATOM 689 C CA . ILE A 1 89 ? -10.063 7.614 13.689 1.00 92.88 89 ILE A CA 1
ATOM 690 C C . ILE A 1 89 ? -9.888 9.140 13.646 1.00 92.88 89 ILE A C 1
ATOM 692 O O . ILE A 1 89 ? -10.467 9.776 12.761 1.00 92.88 89 ILE A O 1
ATOM 696 N N . PRO A 1 90 ? -9.143 9.755 14.586 1.00 83.31 90 PRO A N 1
ATOM 697 C CA . PRO A 1 90 ? -9.178 11.205 14.811 1.00 83.31 90 PRO A CA 1
ATOM 698 C C . PRO A 1 90 ? -8.775 12.048 13.597 1.00 83.31 90 PRO A C 1
ATOM 700 O O . PRO A 1 90 ? -9.327 13.121 13.373 1.00 83.31 90 PRO A O 1
ATOM 703 N N . GLN A 1 91 ? -7.814 11.564 12.807 1.00 76.88 91 GLN A N 1
ATOM 704 C CA . GLN A 1 91 ? -7.259 12.290 11.658 1.00 76.88 91 GLN A CA 1
ATOM 705 C C . GLN A 1 91 ? -7.846 11.828 10.312 1.00 76.88 91 GLN A C 1
ATOM 707 O O . GLN A 1 91 ? -7.442 12.320 9.258 1.00 76.88 91 GLN A O 1
ATOM 712 N N . GLY A 1 92 ? -8.801 10.888 10.329 1.00 81.75 92 GLY A N 1
ATOM 713 C CA . GLY A 1 92 ? -9.277 10.210 9.123 1.00 81.75 92 GLY A CA 1
ATOM 714 C C . GLY A 1 92 ? -8.153 9.497 8.355 1.00 81.75 92 GLY A C 1
ATOM 715 O O . GLY A 1 92 ? -7.086 9.212 8.897 1.00 81.75 92 GLY A O 1
ATOM 716 N N . LEU A 1 93 ? -8.398 9.201 7.075 1.00 83.06 93 LEU A N 1
ATOM 717 C CA . LEU A 1 93 ? -7.405 8.627 6.162 1.00 83.06 93 LEU A CA 1
ATOM 718 C C . LEU A 1 93 ? -6.877 9.705 5.213 1.00 83.06 93 LEU A C 1
ATOM 720 O O . LEU A 1 93 ? -7.286 9.787 4.056 1.00 83.06 93 LEU A O 1
ATOM 724 N N . ARG A 1 94 ? -5.980 10.561 5.706 1.00 81.94 94 ARG A N 1
ATOM 725 C CA . ARG A 1 94 ? -5.262 11.525 4.864 1.00 81.94 94 ARG A CA 1
ATOM 726 C C . ARG A 1 94 ? -3.768 11.317 5.005 1.00 81.94 94 ARG A C 1
ATOM 728 O O . ARG A 1 94 ? -3.236 11.363 6.109 1.00 81.94 94 ARG A O 1
ATOM 735 N N . TYR A 1 95 ? -3.098 11.098 3.880 1.00 83.50 95 TYR A N 1
ATOM 736 C CA . TYR A 1 95 ? -1.656 10.932 3.882 1.00 83.50 95 TYR A CA 1
ATOM 737 C C . TYR A 1 95 ? -1.006 12.309 3.989 1.00 83.50 95 TYR A C 1
ATOM 739 O O . TY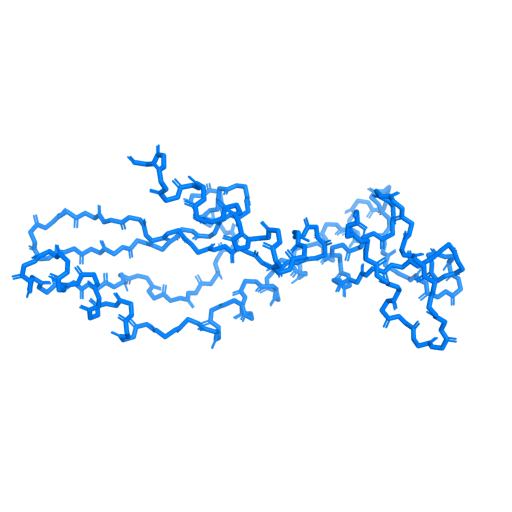R A 1 95 ? -1.252 13.186 3.160 1.00 83.50 95 TYR A O 1
ATOM 747 N N . ASP A 1 96 ? -0.192 12.488 5.022 1.00 84.62 96 ASP A N 1
ATOM 748 C CA . ASP A 1 96 ? 0.658 13.655 5.192 1.00 84.62 96 ASP A CA 1
ATOM 749 C C . ASP A 1 96 ? 2.115 13.197 5.257 1.00 84.62 96 ASP A C 1
ATOM 751 O O . ASP A 1 96 ? 2.509 12.363 6.074 1.00 84.62 96 ASP A O 1
ATOM 755 N N . ARG A 1 97 ? 2.939 13.761 4.374 1.00 82.94 97 ARG A N 1
ATOM 756 C CA . ARG A 1 97 ? 4.369 13.460 4.321 1.00 82.94 97 ARG A CA 1
ATOM 757 C C . ARG A 1 97 ? 5.065 13.845 5.627 1.00 82.94 97 ARG A C 1
ATOM 759 O O . ARG A 1 97 ? 6.012 13.163 6.014 1.00 82.94 97 ARG A O 1
ATOM 766 N N . ALA A 1 98 ? 4.611 14.903 6.299 1.00 86.12 98 ALA A N 1
ATOM 767 C CA . ALA A 1 98 ? 5.212 15.364 7.547 1.00 86.12 98 ALA A CA 1
ATOM 768 C C . ALA A 1 98 ? 5.065 14.332 8.677 1.00 86.12 98 ALA A C 1
ATOM 770 O O . ALA A 1 98 ? 5.945 14.226 9.529 1.00 86.12 98 ALA A O 1
ATOM 771 N N . THR A 1 99 ? 4.000 13.526 8.655 1.00 84.00 99 THR A N 1
ATOM 772 C CA . THR A 1 99 ? 3.740 12.472 9.649 1.00 84.00 99 THR A CA 1
ATOM 773 C C . THR A 1 99 ? 4.196 11.091 9.183 1.00 84.00 99 THR A C 1
ATOM 775 O O . THR A 1 99 ? 4.066 10.114 9.915 1.00 84.00 99 THR A O 1
ATOM 778 N N . ARG A 1 100 ? 4.803 10.983 7.993 1.00 85.38 100 ARG A N 1
ATOM 779 C CA . ARG A 1 100 ? 5.233 9.713 7.388 1.00 85.38 100 ARG A CA 1
ATOM 780 C C . ARG A 1 100 ? 5.996 8.807 8.359 1.00 85.38 100 ARG A C 1
ATOM 782 O O . ARG A 1 100 ? 5.721 7.614 8.421 1.00 85.38 100 ARG A O 1
ATOM 789 N N . SER A 1 101 ? 6.964 9.349 9.099 1.00 84.25 101 SER A N 1
ATOM 790 C CA . SER A 1 101 ? 7.806 8.572 10.020 1.00 84.25 101 SER A CA 1
ATOM 791 C C . SER A 1 101 ? 7.067 8.071 11.263 1.00 84.25 101 SER A C 1
ATOM 793 O O . SER A 1 101 ? 7.501 7.080 11.843 1.00 84.25 101 SER A O 1
ATOM 795 N N . SER A 1 102 ? 5.965 8.710 11.670 1.00 83.75 102 SER A N 1
ATOM 796 C CA . SER A 1 102 ? 5.154 8.264 12.810 1.00 83.75 102 SER A CA 1
ATOM 797 C C . SER A 1 102 ? 4.071 7.262 12.407 1.00 83.75 102 SER A C 1
ATOM 799 O O . SER A 1 102 ? 3.678 6.426 13.219 1.00 83.75 102 SER A O 1
ATOM 801 N N . VAL A 1 103 ? 3.618 7.306 11.151 1.00 86.19 103 VAL A N 1
ATOM 802 C CA . VAL A 1 103 ? 2.518 6.462 10.650 1.00 86.19 103 VAL A CA 1
ATOM 803 C C . VAL A 1 103 ? 2.985 5.277 9.804 1.00 86.19 103 VAL A C 1
ATOM 805 O O . VAL A 1 103 ? 2.170 4.435 9.445 1.00 86.19 103 VAL A O 1
ATOM 808 N N . MET A 1 104 ? 4.275 5.163 9.476 1.00 86.94 104 MET A N 1
ATOM 809 C CA . MET A 1 104 ? 4.792 4.061 8.655 1.00 86.94 104 MET A CA 1
ATOM 810 C C . MET A 1 104 ? 5.854 3.245 9.389 1.00 86.94 104 MET A C 1
ATOM 812 O O . MET A 1 104 ? 6.822 3.784 9.917 1.00 86.94 104 MET A O 1
ATOM 816 N N . GLY A 1 105 ? 5.701 1.919 9.352 1.00 78.81 105 GLY A N 1
ATOM 817 C CA . GLY A 1 105 ? 6.654 0.958 9.905 1.00 78.81 105 GLY A CA 1
ATOM 818 C C . GLY A 1 105 ? 6.909 -0.179 8.922 1.00 78.81 105 GLY A C 1
ATOM 819 O O . GLY A 1 105 ? 6.081 -1.081 8.768 1.00 78.81 105 GLY A O 1
ATOM 820 N N . GLY A 1 106 ? 8.052 -0.137 8.233 1.00 82.25 106 GLY A N 1
ATOM 821 C CA . GLY A 1 106 ? 8.390 -1.097 7.180 1.00 82.25 106 GLY A CA 1
ATOM 822 C C . GLY A 1 106 ? 7.311 -1.159 6.090 1.00 82.25 106 GLY A C 1
ATOM 823 O O . GLY A 1 106 ? 7.022 -0.166 5.418 1.00 82.25 106 GLY A O 1
ATOM 824 N N . MET A 1 107 ? 6.693 -2.334 5.939 1.00 86.44 107 MET A N 1
ATOM 825 C CA . MET A 1 107 ? 5.613 -2.593 4.976 1.00 86.44 107 MET A CA 1
ATOM 826 C C . MET A 1 107 ? 4.205 -2.372 5.546 1.00 86.44 107 MET A C 1
ATOM 828 O O . MET A 1 107 ? 3.236 -2.871 4.979 1.00 86.44 107 MET A O 1
ATOM 832 N N . ASN A 1 108 ? 4.069 -1.644 6.655 1.00 90.31 108 ASN A N 1
ATOM 833 C CA . ASN A 1 108 ? 2.775 -1.316 7.245 1.00 90.31 108 ASN A CA 1
ATOM 834 C C . ASN A 1 108 ? 2.548 0.195 7.295 1.00 90.31 108 ASN A C 1
ATOM 836 O O . ASN A 1 108 ? 3.466 0.970 7.573 1.00 90.31 108 ASN A O 1
ATOM 840 N N . TYR A 1 109 ? 1.300 0.576 7.054 1.00 92.19 109 TYR A N 1
ATOM 841 C CA . TYR A 1 109 ? 0.737 1.866 7.404 1.00 92.19 109 TYR A CA 1
ATOM 842 C C . TYR A 1 109 ? -0.070 1.704 8.696 1.00 92.19 109 TYR A C 1
ATOM 844 O O . TYR A 1 109 ? -0.872 0.777 8.822 1.00 92.19 109 TYR A O 1
ATOM 852 N N . HIS A 1 110 ? 0.164 2.571 9.670 1.00 92.62 110 HIS A N 1
ATOM 853 C CA . HIS A 1 110 ? -0.468 2.536 10.979 1.00 92.62 110 HIS A CA 1
ATOM 854 C C . HIS A 1 110 ? -1.598 3.557 11.037 1.00 92.62 110 HIS A C 1
ATOM 856 O O . HIS A 1 110 ? -1.401 4.740 10.767 1.00 92.62 110 HIS A O 1
ATOM 862 N N . ILE A 1 111 ? -2.782 3.085 11.411 1.00 92.50 111 ILE A N 1
ATOM 863 C CA . ILE A 1 111 ? -3.958 3.916 11.646 1.00 92.50 111 ILE A CA 1
ATOM 864 C C . ILE A 1 111 ? -4.254 3.872 13.137 1.00 92.50 111 ILE A C 1
ATOM 866 O O . ILE A 1 111 ? -4.461 2.798 13.704 1.00 92.50 111 ILE A O 1
ATOM 870 N N . GLU A 1 112 ? -4.275 5.040 13.765 1.00 93.25 112 GLU A N 1
ATOM 871 C CA . GLU A 1 112 ? -4.684 5.165 15.156 1.00 93.25 112 GLU A CA 1
ATOM 872 C C . GLU A 1 112 ? -6.211 5.079 15.274 1.00 93.25 112 GLU A C 1
ATOM 874 O O . GLU A 1 112 ? -6.947 5.794 14.591 1.00 93.25 112 GLU A O 1
ATOM 879 N N . ILE A 1 113 ? -6.676 4.203 16.162 1.00 95.06 113 ILE A N 1
ATOM 880 C CA . ILE A 1 113 ? -8.077 4.077 16.557 1.00 95.06 113 ILE A CA 1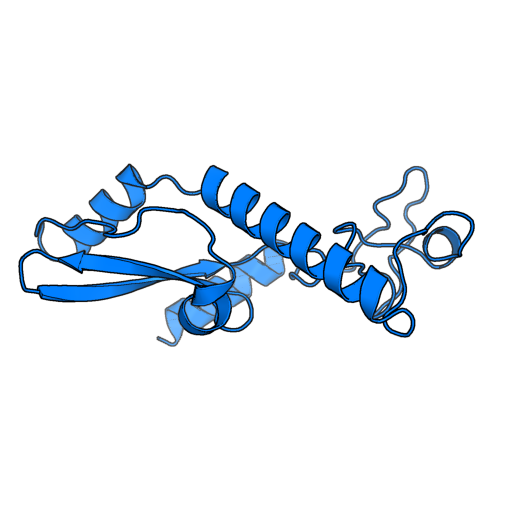
ATOM 881 C C . ILE A 1 113 ? -8.172 4.487 18.021 1.00 95.06 113 ILE A C 1
ATOM 883 O O . ILE A 1 113 ? -7.654 3.784 18.890 1.00 95.06 113 ILE A O 1
ATOM 887 N N . SER A 1 114 ? -8.844 5.600 18.292 1.00 95.94 114 SER A N 1
ATOM 888 C CA . SER A 1 114 ? -9.026 6.130 19.643 1.00 95.94 114 SER A CA 1
ATOM 889 C C . SER A 1 114 ? -10.381 5.715 20.200 1.00 95.94 114 SER A C 1
ATOM 891 O O . SER A 1 114 ? -11.417 5.866 19.551 1.00 95.94 114 SER A O 1
ATOM 893 N N . PHE A 1 115 ? -10.371 5.194 21.419 1.00 96.31 115 PHE A N 1
ATOM 894 C CA . PHE A 1 115 ? -11.547 4.710 22.128 1.00 96.31 115 PHE A CA 1
ATOM 895 C C . PHE A 1 115 ? -12.047 5.740 23.149 1.00 96.31 115 PHE A C 1
ATOM 897 O O . PHE A 1 115 ? -11.286 6.576 23.641 1.00 96.31 115 PHE A O 1
ATOM 904 N N . ALA A 1 116 ? -13.335 5.675 23.499 1.00 94.00 116 ALA A N 1
ATOM 905 C CA . ALA A 1 116 ? -13.952 6.588 24.471 1.00 94.00 116 ALA A CA 1
ATOM 906 C C . ALA A 1 116 ? -13.305 6.541 25.874 1.00 94.00 116 ALA A C 1
ATOM 908 O O . ALA A 1 116 ? -13.386 7.506 26.632 1.00 94.00 116 ALA A O 1
ATOM 909 N N . ASP A 1 117 ? -12.623 5.443 26.205 1.00 94.38 117 ASP A N 1
ATOM 910 C CA . ASP A 1 117 ? -11.869 5.247 27.447 1.00 94.38 117 ASP A CA 1
ATOM 911 C C . ASP A 1 117 ? -10.435 5.812 27.387 1.00 94.38 117 ASP A C 1
ATOM 913 O O . ASP A 1 117 ? -9.642 5.588 28.300 1.00 94.38 117 ASP A O 1
ATOM 917 N N . ARG A 1 118 ? -10.117 6.582 26.335 1.00 91.81 118 ARG A N 1
ATOM 918 C CA . ARG A 1 118 ? -8.818 7.226 26.066 1.00 91.81 118 ARG A CA 1
ATOM 919 C C . ARG A 1 118 ? -7.673 6.269 25.745 1.00 91.81 118 ARG A C 1
ATOM 921 O O . ARG A 1 118 ? -6.525 6.704 25.689 1.00 91.81 118 ARG A O 1
ATOM 928 N N . ILE A 1 119 ? -7.955 4.993 25.510 1.00 94.50 119 ILE A N 1
ATOM 929 C CA . ILE A 1 119 ? -6.954 4.078 24.968 1.00 94.50 119 ILE A CA 1
ATOM 930 C C . ILE A 1 119 ? -6.940 4.197 23.445 1.00 94.50 119 ILE A C 1
ATOM 932 O O . ILE A 1 119 ? -7.983 4.352 22.814 1.00 94.50 119 ILE A O 1
ATOM 936 N N . SER A 1 120 ? -5.755 4.080 22.853 1.00 93.50 120 SER A N 1
ATOM 937 C CA . SER A 1 120 ? -5.582 4.009 21.404 1.00 93.50 120 SER A CA 1
ATOM 938 C C . SER A 1 120 ? -5.059 2.636 20.995 1.00 93.50 120 SER A C 1
ATOM 940 O O . SER A 1 120 ? -4.188 2.067 21.658 1.00 93.50 120 SER A O 1
ATOM 942 N N . TRP A 1 121 ? -5.581 2.098 19.895 1.00 94.44 121 TRP A N 1
ATOM 943 C CA . TRP A 1 121 ? -5.009 0.946 19.197 1.00 94.44 121 TRP A CA 1
ATOM 944 C C . TRP A 1 121 ? -4.380 1.385 17.880 1.00 94.44 121 TRP A C 1
ATOM 946 O O . TRP A 1 121 ? -4.801 2.369 17.275 1.00 94.44 121 TRP A O 1
ATOM 956 N N . LEU A 1 122 ? -3.392 0.620 17.417 1.00 91.12 122 LEU A N 1
ATOM 957 C CA . LEU A 1 122 ? -2.807 0.785 16.092 1.00 91.12 122 LEU A CA 1
ATOM 958 C C . LEU A 1 122 ? -3.305 -0.333 15.181 1.00 91.12 122 LEU A C 1
ATOM 960 O O . LEU A 1 122 ? -2.897 -1.488 15.312 1.00 91.12 122 LEU A O 1
ATOM 964 N N . ALA A 1 123 ? -4.163 0.019 14.230 1.00 92.00 123 ALA A N 1
ATOM 965 C CA . ALA A 1 123 ? -4.480 -0.863 13.121 1.00 92.00 123 ALA A CA 1
ATOM 966 C C . ALA A 1 123 ? -3.320 -0.828 12.119 1.00 92.00 123 ALA A C 1
ATOM 968 O O . ALA A 1 123 ? -2.982 0.219 11.563 1.00 92.00 123 ALA A O 1
ATOM 969 N N . ARG A 1 124 ? -2.688 -1.982 11.907 1.00 90.81 124 ARG A N 1
ATOM 970 C CA . ARG A 1 124 ? -1.557 -2.142 10.988 1.00 90.81 124 ARG A CA 1
ATOM 971 C C . ARG A 1 124 ? -2.083 -2.638 9.647 1.00 90.81 124 ARG A C 1
ATOM 973 O O . ARG A 1 124 ? -2.523 -3.778 9.539 1.00 90.81 124 ARG A O 1
ATOM 980 N N . ILE A 1 125 ? -2.045 -1.782 8.634 1.00 90.69 125 ILE A N 1
ATOM 981 C CA . ILE A 1 125 ? -2.499 -2.106 7.282 1.00 90.69 125 ILE A CA 1
ATOM 982 C C . ILE A 1 125 ? -1.286 -2.344 6.393 1.00 90.69 125 ILE A C 1
ATOM 984 O O . ILE A 1 125 ? -0.403 -1.493 6.291 1.00 90.69 125 ILE A O 1
ATOM 988 N N . ARG A 1 126 ? -1.237 -3.499 5.728 1.00 90.00 126 ARG A N 1
ATOM 989 C CA . ARG A 1 126 ? -0.129 -3.834 4.832 1.00 90.00 126 ARG A CA 1
ATOM 990 C C . ARG A 1 126 ? -0.143 -2.910 3.612 1.00 90.00 126 ARG A C 1
ATOM 992 O O . ARG A 1 126 ? -1.143 -2.823 2.902 1.00 90.00 126 ARG A O 1
ATOM 999 N N . ARG A 1 127 ? 0.992 -2.269 3.361 1.00 91.44 127 ARG A N 1
ATOM 1000 C CA . ARG A 1 127 ? 1.284 -1.526 2.133 1.00 91.44 127 ARG A CA 1
ATOM 1001 C C . ARG A 1 127 ? 1.373 -2.470 0.939 1.00 91.44 127 ARG A C 1
ATOM 1003 O O . ARG A 1 127 ? 1.626 -3.666 1.111 1.00 91.44 127 ARG A O 1
ATOM 1010 N N . SER A 1 128 ? 1.170 -1.939 -0.262 1.00 89.69 128 SER A N 1
ATOM 1011 C CA . SER A 1 128 ? 1.177 -2.743 -1.487 1.00 89.69 128 SER A CA 1
ATOM 1012 C C . SER A 1 128 ? 1.810 -1.979 -2.642 1.00 89.69 128 SER A C 1
ATOM 1014 O O . SER A 1 128 ? 1.180 -1.122 -3.255 1.00 89.69 128 SER A O 1
ATOM 1016 N N . ASN A 1 129 ? 3.032 -2.363 -2.986 1.00 91.56 129 ASN A N 1
ATOM 1017 C CA . ASN A 1 129 ? 3.820 -1.812 -4.084 1.00 91.56 129 ASN A CA 1
ATOM 1018 C C . ASN A 1 129 ? 4.673 -2.906 -4.766 1.00 91.56 129 ASN A C 1
ATOM 1020 O O . ASN A 1 129 ? 4.558 -4.083 -4.426 1.00 91.56 129 ASN A O 1
ATOM 1024 N N . ALA A 1 130 ? 5.550 -2.521 -5.694 1.00 91.12 130 ALA A N 1
ATOM 1025 C CA . ALA A 1 130 ? 6.415 -3.432 -6.443 1.00 91.12 130 ALA A CA 1
ATOM 1026 C C . ALA A 1 130 ? 7.392 -4.248 -5.577 1.00 91.12 130 ALA A C 1
ATOM 1028 O O . ALA A 1 130 ? 7.872 -5.270 -6.031 1.00 91.12 130 ALA A O 1
ATOM 1029 N N . THR A 1 131 ? 7.679 -3.854 -4.334 1.00 88.81 131 THR A N 1
ATOM 1030 C CA . THR A 1 131 ? 8.537 -4.653 -3.433 1.00 88.81 131 THR A CA 1
ATOM 1031 C C . THR A 1 131 ? 7.722 -5.580 -2.531 1.00 88.81 131 THR A C 1
ATOM 1033 O O . THR A 1 131 ? 8.259 -6.296 -1.683 1.00 88.81 131 THR A O 1
ATOM 1036 N N . SER A 1 132 ? 6.393 -5.561 -2.664 1.00 88.69 132 SER A N 1
ATOM 1037 C CA . SER A 1 132 ? 5.517 -6.421 -1.878 1.00 88.69 132 SER A CA 1
ATOM 1038 C C . SER A 1 132 ? 5.612 -7.866 -2.366 1.00 88.69 132 SER A C 1
ATOM 1040 O O . SER A 1 132 ? 5.779 -8.106 -3.558 1.00 88.69 132 SER A O 1
ATOM 1042 N N . PRO A 1 133 ? 5.488 -8.859 -1.472 1.00 87.06 133 PRO A N 1
ATOM 1043 C CA . PRO A 1 133 ? 5.433 -10.249 -1.892 1.00 87.06 133 PRO A CA 1
ATOM 1044 C C . PRO A 1 133 ? 4.144 -10.537 -2.674 1.00 87.06 133 PRO A C 1
ATOM 1046 O O . PRO A 1 133 ? 3.127 -9.857 -2.513 1.00 87.06 133 PRO A O 1
ATOM 1049 N N . LEU A 1 134 ? 4.178 -11.601 -3.480 1.00 85.62 134 LEU A N 1
ATOM 1050 C CA . LEU A 1 134 ? 2.993 -12.147 -4.145 1.00 85.62 134 LEU A CA 1
ATOM 1051 C C . LEU A 1 134 ? 1.900 -12.486 -3.126 1.00 85.62 134 LEU A C 1
ATOM 1053 O O . LEU A 1 134 ? 2.202 -12.836 -1.985 1.00 85.62 134 LEU A O 1
ATOM 1057 N N . ALA A 1 135 ? 0.635 -12.403 -3.547 1.00 85.50 135 ALA A N 1
ATOM 1058 C CA . ALA A 1 135 ? -0.525 -12.480 -2.655 1.00 85.50 135 ALA A CA 1
ATOM 1059 C C . ALA A 1 135 ? -0.506 -13.713 -1.734 1.00 85.50 135 ALA A C 1
ATOM 1061 O O . ALA A 1 135 ? -0.684 -13.567 -0.531 1.00 85.50 135 ALA A O 1
ATOM 1062 N N . GLU A 1 136 ? -0.191 -14.899 -2.258 1.00 87.19 136 GLU A N 1
ATOM 1063 C CA . GLU A 1 136 ? -0.117 -16.129 -1.456 1.00 87.19 136 GLU A CA 1
ATOM 1064 C C . GLU A 1 136 ? 0.921 -16.037 -0.326 1.00 87.19 136 GLU A C 1
ATOM 1066 O O . GLU A 1 136 ? 0.637 -16.381 0.825 1.00 87.19 136 GLU A O 1
ATOM 1071 N N . LEU A 1 137 ? 2.118 -15.526 -0.638 1.00 88.19 137 LEU A N 1
ATOM 1072 C CA . LEU A 1 137 ? 3.191 -15.343 0.337 1.00 88.19 137 LEU A CA 1
ATOM 1073 C C . LEU A 1 137 ? 2.865 -14.210 1.314 1.00 88.19 137 LEU A C 1
ATOM 1075 O O . LEU A 1 137 ? 3.115 -14.340 2.511 1.00 88.19 137 LEU A O 1
ATOM 1079 N N . ARG A 1 138 ? 2.272 -13.116 0.828 1.00 87.69 138 ARG A N 1
ATOM 1080 C CA . ARG A 1 138 ? 1.791 -12.011 1.663 1.00 87.69 138 ARG A CA 1
ATOM 1081 C C . ARG A 1 138 ? 0.795 -12.514 2.703 1.00 87.69 138 ARG A C 1
ATOM 1083 O O . ARG A 1 138 ? 0.941 -12.205 3.882 1.00 87.69 138 ARG A O 1
ATOM 1090 N N . ASP A 1 139 ? -0.189 -13.295 2.278 1.00 88.75 139 ASP A N 1
ATOM 1091 C CA . ASP A 1 139 ? -1.247 -13.792 3.152 1.00 88.75 139 ASP A CA 1
ATOM 1092 C C . ASP A 1 139 ? -0.693 -14.818 4.153 1.00 88.75 139 ASP A C 1
ATOM 1094 O O . ASP A 1 139 ? -1.117 -14.847 5.308 1.00 88.75 139 ASP A O 1
ATOM 1098 N N . TYR A 1 140 ? 0.301 -15.619 3.750 1.00 90.75 140 TYR A N 1
ATOM 1099 C CA . TYR A 1 140 ? 1.046 -16.478 4.673 1.00 90.75 140 TYR A CA 1
ATOM 1100 C C . TYR A 1 140 ? 1.800 -15.670 5.739 1.00 90.75 140 TYR A C 1
ATOM 1102 O O . TYR A 1 140 ? 1.678 -15.973 6.925 1.00 90.75 140 TYR A O 1
ATOM 1110 N N . ILE A 1 141 ? 2.526 -14.620 5.338 1.00 87.94 141 ILE A N 1
ATOM 1111 C CA . ILE A 1 141 ? 3.242 -13.732 6.269 1.00 87.94 141 ILE A CA 1
ATOM 1112 C C . ILE A 1 141 ? 2.260 -13.085 7.249 1.00 87.94 141 ILE A C 1
ATOM 1114 O O . ILE A 1 141 ? 2.518 -13.094 8.447 1.00 87.94 141 ILE A O 1
ATOM 1118 N N . LEU A 1 142 ? 1.114 -12.592 6.771 1.00 87.38 142 LEU A N 1
ATOM 1119 C CA . LEU A 1 142 ? 0.086 -11.998 7.632 1.00 87.38 142 LEU A CA 1
ATOM 1120 C C . LEU A 1 142 ? -0.441 -12.996 8.672 1.00 87.38 142 LEU A C 1
ATOM 1122 O O . LEU A 1 142 ? -0.525 -12.659 9.850 1.00 87.38 142 LEU A O 1
ATOM 1126 N N . ARG A 1 143 ? -0.745 -14.237 8.267 1.00 89.50 143 ARG A N 1
ATOM 1127 C CA . ARG A 1 143 ? -1.168 -15.289 9.210 1.00 89.50 143 ARG A CA 1
ATOM 1128 C C . ARG A 1 143 ? -0.086 -15.607 10.240 1.00 89.50 143 ARG A C 1
ATOM 1130 O O . ARG A 1 143 ? -0.406 -15.786 11.413 1.00 89.50 143 ARG A O 1
ATOM 1137 N N . SER A 1 144 ? 1.173 -15.665 9.807 1.00 89.06 144 SER A N 1
ATOM 1138 C CA . SER A 1 144 ? 2.310 -15.883 10.702 1.00 89.06 144 SER A CA 1
ATOM 1139 C C . SER A 1 144 ? 2.449 -14.742 11.708 1.00 89.06 144 SER A C 1
ATOM 1141 O O . SER A 1 144 ? 2.563 -15.017 12.894 1.00 89.06 144 SER A O 1
ATOM 1143 N N . GLU A 1 145 ? 2.392 -13.483 11.259 1.00 86.25 145 GLU A N 1
ATOM 1144 C CA . GLU A 1 145 ? 2.483 -12.303 12.128 1.00 86.25 145 GLU A CA 1
ATOM 1145 C C . GLU A 1 145 ? 1.379 -12.324 13.192 1.00 86.25 145 GLU A C 1
ATOM 1147 O O . GLU A 1 145 ? 1.686 -12.214 14.376 1.00 86.25 145 GLU A O 1
ATOM 1152 N N . VAL A 1 146 ? 0.122 -12.557 12.792 1.00 85.62 146 VAL A N 1
ATOM 1153 C CA . VAL A 1 146 ? -1.027 -12.644 13.714 1.00 85.62 146 VAL A CA 1
ATOM 1154 C C . VAL A 1 146 ? -0.875 -13.778 14.727 1.00 85.62 146 VAL A C 1
ATOM 1156 O O . VAL A 1 146 ? -1.272 -13.621 15.873 1.00 85.62 146 VAL A O 1
ATOM 1159 N N . SER A 1 147 ? -0.284 -14.907 14.330 1.00 88.31 147 SER A N 1
ATOM 1160 C CA . SER A 1 147 ? -0.091 -16.060 15.222 1.00 88.31 147 SER A CA 1
ATOM 1161 C C . SER A 1 147 ? 1.023 -15.853 16.258 1.00 88.31 147 SER A C 1
ATOM 1163 O O . SER A 1 147 ? 1.159 -16.665 17.168 1.00 88.31 147 SER A O 1
ATOM 1165 N N . THR A 1 148 ? 1.847 -14.814 16.098 1.00 86.62 148 THR A N 1
ATOM 1166 C CA . THR A 1 148 ? 3.031 -14.546 16.938 1.00 86.62 148 THR A CA 1
ATOM 1167 C C . THR A 1 148 ? 2.970 -13.222 17.704 1.00 86.62 148 THR A C 1
ATOM 1169 O O . THR A 1 148 ? 3.948 -12.867 18.361 1.00 86.62 148 THR A O 1
ATOM 1172 N N . LEU A 1 149 ? 1.862 -12.485 17.587 1.00 75.00 149 LEU A N 1
ATOM 1173 C CA . LEU A 1 149 ? 1.572 -11.266 18.350 1.00 75.00 149 LEU A CA 1
ATOM 1174 C C . LEU A 1 149 ? 0.845 -11.606 19.653 1.00 75.00 149 LEU A C 1
ATOM 1176 O O . LEU A 1 149 ? 1.150 -10.929 20.658 1.00 75.00 149 LEU A O 1
#

Secondary structure (DSSP, 8-state):
---PBPSSSS--PBPPTTTSEETTTTEE--HHHHSTTT--PPPTTSHHHHHHHHHHHHHHHHHHHHTT--HHHHHHHHHHHTTT--EE-TT-S---GGGHHHHEETTEEEEEEEETTS-EEEEEEEP-STTSPPHHHHHHHHHHHHHT-

pLDDT: mean 89.51, std 6.88, range [52.06, 96.94]

Sequence (149 aa):
MTVWLCDIQDYDKVSVRTYGECVLCNRHLCAKHLGPNHHTCPRWEEEAEYDSAARKAEGDEITKLFDKINISALISQASALRGGLACSIPQGLRYDRATRSSVMGGMNYHIEISFADRISWLARIRRSNATSPLAELRDYILRSEVSTL